Protein AF-A0A3S4H8L0-F1 (afdb_monomer_lite)

Radius of gyration: 15.82 Å; chains: 1; bounding box: 22×25×49 Å

Organism: Klebsiella pneumoniae (NCBI:txid573)

Sequence (45 aa):
MESNTLHRGRLIDHILLVVEDFEASKNFYTAVLSALEIPVITHRQ

Secondary structure (DSSP, 8-state):
--------S-S-S------S-HHHHHHHHHHHHHHTT--------

Foldseek 3Di:
DDDPDPPPDCPDPDDDDDDPDPVVVVVVVVVVCVVVVHDDDDDDD

Structure (mmCIF, N/CA/C/O backbone):
data_AF-A0A3S4H8L0-F1
#
_entry.id   AF-A0A3S4H8L0-F1
#
loop_
_atom_site.group_PDB
_atom_site.id
_atom_site.type_symbol
_atom_site.label_atom_id
_atom_site.label_alt_id
_atom_site.label_comp_id
_atom_site.label_asym_id
_atom_site.label_entity_id
_atom_site.label_seq_id
_atom_site.pdbx_PDB_ins_code
_atom_site.Cartn_x
_atom_site.Cartn_y
_atom_site.Cartn_z
_atom_site.occupancy
_atom_site.B_iso_or_equiv
_atom_site.auth_seq_id
_atom_site.auth_comp_id
_atom_site.auth_asym_id
_atom_site.auth_atom_id
_atom_site.pdbx_PDB_model_num
ATOM 1 N N . MET A 1 1 ? 9.430 -1.930 35.705 1.00 52.19 1 MET A N 1
ATOM 2 C CA . MET A 1 1 ? 9.518 -1.894 34.232 1.00 52.19 1 MET A CA 1
ATOM 3 C C . MET A 1 1 ? 8.422 -0.971 33.754 1.00 52.19 1 MET A C 1
ATOM 5 O O . MET A 1 1 ? 7.253 -1.294 33.923 1.00 52.19 1 MET A O 1
ATOM 9 N N . GLU A 1 2 ? 8.793 0.217 33.296 1.00 57.88 2 GLU A N 1
ATOM 10 C CA . GLU A 1 2 ? 7.840 1.208 32.802 1.00 57.88 2 GLU A CA 1
ATOM 11 C C . GLU A 1 2 ? 7.291 0.713 31.460 1.00 57.88 2 GLU A C 1
ATOM 13 O O . GLU A 1 2 ? 8.048 0.378 30.550 1.00 57.88 2 GLU A O 1
ATOM 18 N N . SER A 1 3 ? 5.971 0.557 31.370 1.00 62.16 3 SER A N 1
ATOM 19 C CA . SER A 1 3 ? 5.323 0.111 30.138 1.00 62.16 3 SER A CA 1
ATOM 20 C C . SER A 1 3 ? 5.332 1.273 29.149 1.00 62.16 3 SER A C 1
ATOM 22 O O . SER A 1 3 ? 4.631 2.256 29.373 1.00 62.16 3 SER A O 1
ATOM 24 N N . ASN A 1 4 ? 6.114 1.176 28.069 1.00 73.31 4 ASN A N 1
ATOM 25 C CA . ASN A 1 4 ? 6.034 2.131 26.963 1.00 73.31 4 ASN A CA 1
ATOM 26 C C . ASN A 1 4 ? 4.600 2.132 26.419 1.00 73.31 4 ASN A C 1
ATOM 28 O O . ASN A 1 4 ? 4.165 1.173 25.779 1.00 73.31 4 ASN A O 1
ATOM 32 N N . THR A 1 5 ? 3.853 3.202 26.686 1.00 71.88 5 THR A N 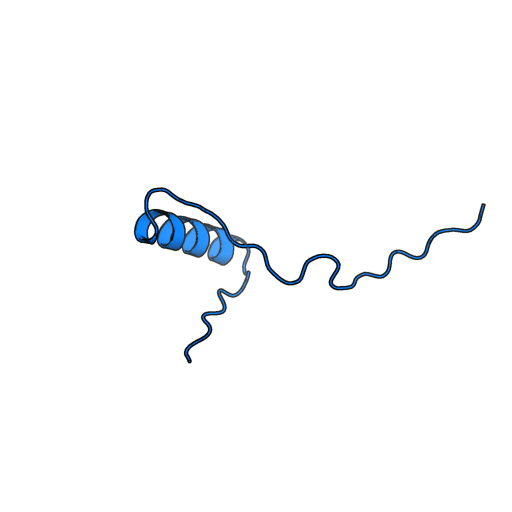1
ATOM 33 C CA . THR A 1 5 ? 2.540 3.432 26.089 1.00 71.88 5 THR A CA 1
ATOM 34 C C . THR A 1 5 ? 2.701 3.503 24.578 1.00 71.88 5 THR A C 1
ATOM 36 O O . THR A 1 5 ? 3.313 4.430 24.053 1.00 71.88 5 THR A O 1
ATOM 39 N N . LEU A 1 6 ? 2.169 2.509 23.863 1.00 71.38 6 LEU A N 1
ATOM 40 C CA . LEU A 1 6 ? 2.152 2.517 22.405 1.00 71.38 6 LEU A CA 1
ATOM 41 C C . LEU A 1 6 ? 1.256 3.666 21.935 1.00 71.38 6 LEU A C 1
ATOM 43 O O . LEU A 1 6 ? 0.028 3.563 21.939 1.00 71.38 6 LEU A O 1
ATOM 47 N N . HIS A 1 7 ? 1.877 4.773 21.534 1.00 70.00 7 HIS A N 1
ATOM 48 C CA . HIS A 1 7 ? 1.184 5.868 20.876 1.00 70.00 7 HIS A CA 1
ATOM 49 C C . HIS A 1 7 ? 0.731 5.370 19.504 1.00 70.00 7 HIS A C 1
ATOM 51 O O . HIS A 1 7 ? 1.529 5.242 18.578 1.00 70.00 7 HIS A O 1
ATOM 57 N N . ARG A 1 8 ? -0.559 5.044 19.386 1.00 66.19 8 ARG A N 1
ATOM 58 C CA . ARG A 1 8 ? -1.203 4.626 18.135 1.00 66.19 8 ARG A CA 1
ATOM 59 C C . ARG A 1 8 ? -1.354 5.852 17.218 1.00 66.19 8 ARG A C 1
ATOM 61 O O . ARG A 1 8 ? -2.447 6.375 17.040 1.00 66.19 8 ARG A O 1
ATOM 68 N N . GLY A 1 9 ? -0.226 6.364 16.730 1.00 75.50 9 GLY A N 1
ATOM 69 C CA . GLY A 1 9 ? -0.104 7.553 15.888 1.00 75.50 9 GLY A CA 1
ATOM 70 C C . GLY A 1 9 ? 0.828 7.325 14.693 1.00 75.50 9 GLY A C 1
ATOM 71 O O . GLY A 1 9 ? 1.495 6.296 14.605 1.00 75.50 9 GLY A O 1
ATOM 72 N N . ARG A 1 10 ? 0.830 8.296 13.768 1.00 70.31 10 ARG A N 1
ATOM 73 C CA . ARG A 1 10 ? 1.437 8.281 12.421 1.00 70.31 10 ARG A CA 1
ATOM 74 C C . ARG A 1 10 ? 2.963 8.140 12.413 1.00 70.31 10 ARG A C 1
ATOM 76 O O . ARG A 1 10 ? 3.675 9.082 12.085 1.00 70.31 10 ARG A O 1
ATOM 83 N N . LEU A 1 11 ? 3.468 6.960 12.760 1.00 83.25 11 LEU A N 1
ATOM 84 C CA 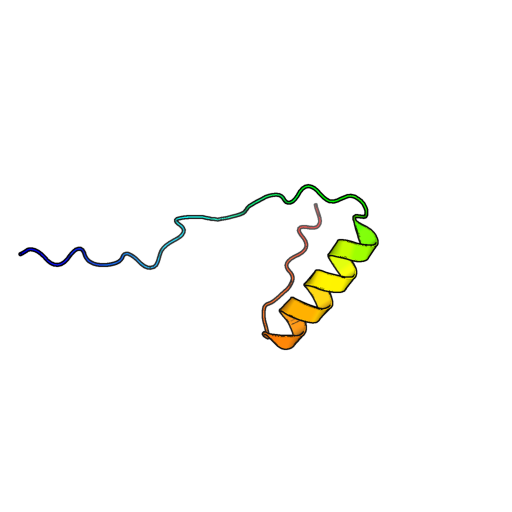. LEU A 1 11 ? 4.886 6.640 12.581 1.00 83.25 11 LEU A CA 1
ATOM 85 C C . LEU A 1 11 ? 5.275 6.697 11.098 1.00 83.25 11 LEU A C 1
ATOM 87 O O . LEU A 1 11 ? 6.362 7.141 10.747 1.00 83.25 11 LEU A O 1
ATOM 91 N N . ILE A 1 12 ? 4.355 6.265 10.240 1.00 82.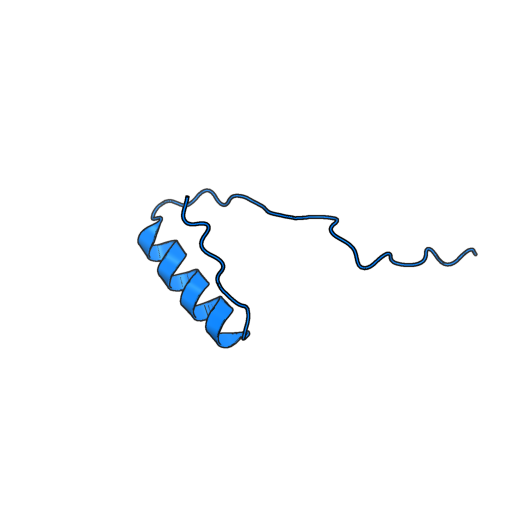50 12 ILE A N 1
ATOM 92 C CA . ILE A 1 12 ? 4.463 6.342 8.792 1.00 82.50 12 ILE A CA 1
ATOM 93 C C . ILE A 1 12 ? 3.148 6.933 8.303 1.00 82.50 12 ILE A C 1
ATOM 95 O O . ILE A 1 12 ? 2.079 6.403 8.599 1.00 82.50 12 ILE A O 1
ATOM 99 N N . ASP A 1 13 ? 3.240 8.063 7.613 1.00 85.56 13 ASP A N 1
ATOM 100 C CA . ASP A 1 13 ? 2.086 8.754 7.040 1.00 85.56 13 ASP A CA 1
ATOM 101 C C . ASP A 1 13 ? 1.850 8.251 5.609 1.00 85.56 13 ASP A C 1
ATOM 103 O O . ASP A 1 13 ? 0.749 7.821 5.288 1.00 85.56 13 ASP A O 1
ATOM 107 N N . HIS A 1 14 ? 2.908 8.186 4.790 1.00 87.62 14 HIS A N 1
ATOM 108 C CA . HIS A 1 14 ? 2.860 7.687 3.415 1.00 87.62 14 HIS A CA 1
ATOM 109 C C . HIS A 1 14 ? 4.200 7.060 3.007 1.00 87.62 14 HIS A C 1
ATOM 111 O O . HIS A 1 14 ? 5.257 7.450 3.504 1.00 87.62 14 HIS A O 1
ATOM 117 N N . ILE A 1 15 ? 4.157 6.117 2.064 1.00 89.81 15 ILE A N 1
ATOM 118 C CA . ILE A 1 15 ? 5.334 5.565 1.381 1.00 89.81 15 ILE A CA 1
ATOM 119 C C . ILE A 1 15 ? 5.103 5.591 -0.130 1.00 89.81 15 ILE A C 1
ATOM 121 O O . ILE A 1 15 ? 3.965 5.501 -0.588 1.00 89.81 15 ILE A O 1
ATOM 125 N N . LEU A 1 16 ? 6.184 5.695 -0.899 1.00 91.81 16 LEU A N 1
ATOM 126 C CA . LEU A 1 16 ? 6.153 5.544 -2.352 1.00 91.81 16 LEU A CA 1
ATOM 127 C C . LEU A 1 16 ? 6.626 4.140 -2.725 1.00 91.81 16 LEU A C 1
ATOM 129 O O . LEU A 1 16 ? 7.577 3.623 -2.138 1.00 91.81 16 LEU A O 1
ATOM 133 N N . LEU A 1 17 ? 5.971 3.543 -3.716 1.00 93.88 17 LEU A N 1
ATOM 134 C CA . LEU A 1 17 ? 6.344 2.249 -4.275 1.00 93.88 17 LEU A CA 1
ATOM 135 C C . LEU A 1 17 ? 6.919 2.464 -5.675 1.00 93.88 17 LEU A C 1
ATOM 137 O O . LEU A 1 17 ? 6.313 3.154 -6.493 1.00 93.88 17 LEU A O 1
ATOM 141 N N . VAL A 1 18 ? 8.078 1.866 -5.946 1.00 96.12 18 VAL A N 1
ATOM 142 C CA . VAL A 1 18 ? 8.653 1.804 -7.295 1.00 96.12 18 VAL A CA 1
ATOM 143 C C . VAL A 1 18 ? 8.183 0.505 -7.932 1.00 96.12 18 VAL A C 1
ATOM 145 O O . VAL A 1 18 ? 8.410 -0.570 -7.379 1.00 96.12 18 VAL A O 1
ATOM 148 N N . VAL A 1 19 ? 7.506 0.612 -9.072 1.00 96.50 19 VAL A N 1
ATOM 149 C CA . VAL A 1 19 ? 6.895 -0.517 -9.782 1.00 96.50 19 VAL A CA 1
ATOM 150 C C . VAL A 1 19 ? 7.248 -0.457 -11.263 1.00 96.50 19 VAL A C 1
ATOM 152 O O . VAL A 1 19 ? 7.493 0.624 -11.794 1.00 96.50 19 VAL A O 1
ATOM 155 N N . GLU A 1 20 ? 7.272 -1.615 -11.917 1.00 97.69 20 GLU A N 1
ATOM 156 C CA . GLU A 1 20 ? 7.519 -1.714 -13.361 1.00 97.69 20 GLU A CA 1
ATOM 157 C C . GLU A 1 20 ? 6.335 -1.170 -14.175 1.00 97.69 20 GLU A C 1
ATOM 159 O O . GLU A 1 20 ? 6.525 -0.348 -15.068 1.00 97.69 20 GLU A O 1
ATOM 164 N N . ASP A 1 21 ? 5.110 -1.570 -13.813 1.00 97.88 21 ASP A N 1
ATOM 165 C CA . ASP A 1 21 ? 3.867 -1.125 -14.447 1.00 97.88 21 ASP A CA 1
ATOM 166 C C . ASP A 1 21 ? 2.939 -0.487 -13.406 1.00 97.88 21 ASP A C 1
ATOM 168 O O . ASP A 1 21 ? 2.476 -1.125 -12.449 1.00 97.88 21 ASP A O 1
ATOM 172 N N . PHE A 1 22 ? 2.673 0.805 -13.598 1.00 95.44 22 PHE A N 1
ATOM 173 C CA . PHE A 1 22 ? 1.829 1.583 -12.704 1.00 95.44 22 PHE A CA 1
ATOM 174 C C . PHE A 1 22 ? 0.349 1.201 -12.796 1.00 95.44 22 PHE A C 1
ATOM 176 O O . PHE A 1 22 ? -0.310 1.107 -11.760 1.00 95.44 22 PHE A O 1
ATOM 183 N N . GLU A 1 23 ? -0.191 0.967 -13.993 1.00 96.88 23 GLU A N 1
ATOM 184 C CA . GLU A 1 23 ? -1.612 0.646 -14.153 1.00 96.88 23 GLU A CA 1
ATOM 185 C C . GLU A 1 23 ? -1.925 -0.747 -13.609 1.00 96.88 23 GLU A C 1
ATOM 187 O O . GLU A 1 23 ? -2.901 -0.915 -12.872 1.00 96.88 23 GLU A O 1
ATOM 192 N N . ALA A 1 24 ? -1.057 -1.727 -13.878 1.00 97.81 24 ALA A N 1
ATOM 193 C CA . ALA A 1 24 ? -1.183 -3.071 -13.322 1.00 97.81 24 ALA A CA 1
ATOM 194 C C . ALA A 1 24 ? -1.142 -3.047 -11.786 1.00 97.81 24 ALA A C 1
ATOM 196 O O . ALA A 1 24 ? -2.012 -3.621 -11.123 1.00 97.81 24 ALA A O 1
ATOM 197 N N . SER A 1 25 ? -0.181 -2.316 -11.212 1.00 97.25 25 SER A N 1
ATOM 198 C CA . SER A 1 25 ? -0.042 -2.176 -9.758 1.00 97.25 25 SER A CA 1
ATOM 199 C C . SER A 1 25 ? -1.238 -1.457 -9.137 1.00 97.25 25 SER A C 1
ATOM 201 O O . SER A 1 25 ? -1.772 -1.898 -8.119 1.00 97.25 25 SER A O 1
ATOM 203 N N . LYS A 1 26 ? -1.712 -0.375 -9.765 1.00 95.00 26 LYS A N 1
ATOM 204 C CA . LYS A 1 26 ? -2.893 0.368 -9.317 1.00 95.00 26 LYS A CA 1
ATOM 205 C C . LYS A 1 26 ? -4.131 -0.526 -9.288 1.00 95.00 26 LYS A C 1
ATOM 207 O O . LYS A 1 26 ? -4.857 -0.507 -8.293 1.00 95.00 26 LYS A O 1
ATOM 212 N N . ASN A 1 27 ? -4.359 -1.320 -10.334 1.00 96.81 27 ASN A N 1
ATOM 213 C CA . ASN A 1 27 ? -5.494 -2.242 -10.412 1.00 96.81 27 ASN A CA 1
ATOM 214 C C . ASN A 1 27 ? -5.416 -3.322 -9.326 1.00 96.81 27 ASN A C 1
ATOM 216 O O . ASN A 1 27 ? -6.399 -3.555 -8.619 1.00 96.81 27 ASN A O 1
ATOM 220 N N . PHE A 1 28 ? -4.236 -3.919 -9.140 1.00 96.56 28 PHE A N 1
ATOM 221 C CA . PHE A 1 28 ? -3.990 -4.911 -8.096 1.00 96.56 28 PHE A CA 1
ATOM 222 C C . PHE A 1 28 ? -4.269 -4.352 -6.693 1.00 96.56 28 PHE A C 1
ATOM 224 O O . PHE A 1 28 ? -5.091 -4.901 -5.958 1.00 96.56 28 PHE A O 1
ATOM 231 N N . TYR A 1 29 ? -3.642 -3.229 -6.329 1.00 96.06 29 TYR A N 1
ATOM 232 C CA . TYR A 1 29 ? -3.818 -2.646 -4.998 1.00 96.06 29 TYR A CA 1
ATOM 233 C C . TYR A 1 29 ? -5.233 -2.112 -4.774 1.00 96.06 29 TYR A C 1
ATOM 235 O O . TYR A 1 29 ? -5.743 -2.228 -3.665 1.00 96.06 29 TYR A O 1
ATOM 243 N N . THR A 1 30 ? -5.911 -1.603 -5.806 1.00 95.69 30 THR A N 1
ATOM 244 C CA . THR A 1 30 ? -7.324 -1.202 -5.688 1.00 95.69 30 THR A CA 1
ATOM 245 C C . THR A 1 30 ? -8.206 -2.397 -5.322 1.00 95.69 30 THR A C 1
ATOM 247 O O . THR A 1 30 ? -9.019 -2.294 -4.405 1.00 95.69 30 THR A O 1
ATOM 250 N N . ALA A 1 31 ? -8.018 -3.545 -5.981 1.00 97.69 31 ALA A N 1
ATOM 251 C CA . ALA A 1 31 ? -8.777 -4.758 -5.679 1.00 97.69 31 ALA A CA 1
ATOM 252 C C . ALA A 1 31 ? -8.496 -5.280 -4.258 1.00 97.69 31 ALA A C 1
ATOM 254 O O . ALA A 1 31 ? -9.431 -5.590 -3.520 1.00 97.69 31 ALA A O 1
ATOM 255 N N . VAL A 1 32 ? -7.222 -5.324 -3.850 1.00 97.69 32 VAL A N 1
ATOM 256 C CA . VAL A 1 32 ? -6.817 -5.773 -2.506 1.00 97.69 32 VAL A CA 1
ATOM 257 C C . VAL A 1 32 ? -7.378 -4.858 -1.419 1.00 97.69 32 VAL A C 1
ATOM 259 O O . VAL A 1 32 ? -7.975 -5.342 -0.461 1.00 97.69 32 VAL A O 1
ATOM 262 N N . LEU A 1 33 ? -7.224 -3.540 -1.563 1.00 96.50 33 LEU A N 1
ATOM 263 C CA . LEU A 1 33 ? -7.713 -2.579 -0.574 1.00 96.50 33 LEU A CA 1
ATOM 264 C C . LEU A 1 33 ? -9.242 -2.592 -0.489 1.00 96.50 33 LEU A C 1
ATOM 266 O O . LEU A 1 33 ? -9.779 -2.528 0.612 1.00 96.50 33 LEU A O 1
ATOM 270 N N . SER A 1 34 ? -9.938 -2.778 -1.616 1.00 96.94 3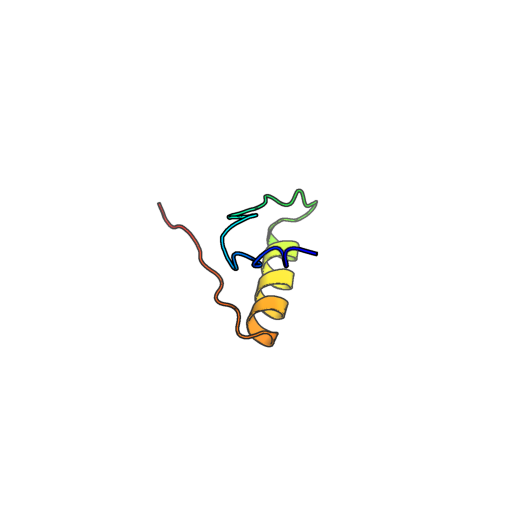4 SER A N 1
ATOM 271 C CA . SER A 1 34 ? -11.393 -2.958 -1.623 1.00 96.94 34 SER A CA 1
ATOM 272 C C . SER A 1 34 ? -11.830 -4.202 -0.849 1.00 96.94 34 SER A C 1
ATOM 274 O O . SER A 1 34 ? -12.830 -4.140 -0.140 1.00 96.94 34 SER A O 1
ATOM 276 N N . ALA A 1 35 ? -11.104 -5.318 -0.962 1.00 97.94 35 ALA A N 1
ATOM 277 C CA . ALA A 1 35 ? -11.407 -6.542 -0.217 1.00 97.94 35 ALA A CA 1
ATOM 278 C C . ALA A 1 35 ? -11.175 -6.393 1.297 1.00 97.94 35 ALA A C 1
ATOM 280 O O . ALA A 1 35 ? -11.771 -7.120 2.085 1.00 97.94 35 ALA A O 1
ATOM 281 N N . LEU A 1 36 ? -10.316 -5.452 1.694 1.00 97.81 36 LEU A N 1
ATOM 282 C CA . LEU A 1 36 ? -10.026 -5.109 3.087 1.00 97.81 36 LEU A CA 1
ATOM 283 C C . LEU A 1 36 ? -10.864 -3.930 3.603 1.00 97.81 36 LEU A C 1
ATOM 285 O O . LEU A 1 36 ? -10.633 -3.474 4.719 1.00 97.81 36 LEU A O 1
ATOM 289 N N . GLU A 1 37 ? -11.790 -3.415 2.789 1.00 96.62 37 GLU A N 1
ATOM 290 C CA . GLU A 1 37 ? -12.613 -2.242 3.104 1.00 96.6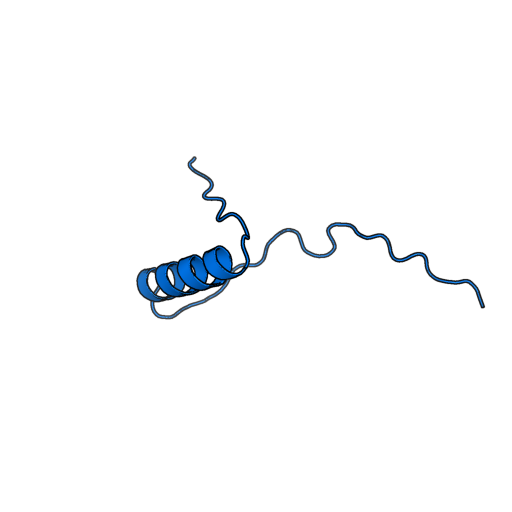2 37 GLU A CA 1
ATOM 291 C C . GLU A 1 37 ? -11.778 -0.980 3.423 1.00 96.62 37 GLU A C 1
ATOM 293 O O . GLU A 1 37 ? -12.201 -0.093 4.165 1.00 96.62 37 GLU A O 1
ATOM 298 N N . ILE A 1 38 ? -10.579 -0.874 2.838 1.00 94.56 38 ILE A N 1
ATOM 299 C CA . ILE A 1 38 ? -9.681 0.275 2.997 1.00 94.56 38 ILE A CA 1
ATOM 300 C C . ILE A 1 38 ? -9.940 1.281 1.862 1.00 94.56 38 ILE A C 1
ATOM 302 O O . ILE A 1 38 ? -9.849 0.917 0.685 1.00 94.56 38 ILE A O 1
ATOM 306 N N . PRO A 1 39 ? -10.222 2.562 2.168 1.00 90.88 39 PRO A N 1
ATOM 307 C CA . PRO A 1 39 ? -10.500 3.563 1.146 1.00 90.88 39 PRO A CA 1
ATOM 308 C C . PRO A 1 39 ? -9.247 3.910 0.335 1.00 90.88 39 PRO A C 1
ATOM 310 O O . PRO A 1 39 ? -8.189 4.219 0.885 1.00 90.88 39 PRO A O 1
ATOM 313 N N . VAL A 1 40 ? -9.388 3.942 -0.991 1.00 89.75 40 VAL A N 1
ATOM 314 C CA . VAL A 1 40 ? -8.345 4.442 -1.895 1.00 89.75 40 VAL A CA 1
ATOM 315 C C . VAL A 1 40 ? -8.498 5.953 -2.035 1.00 89.75 40 VAL A C 1
ATOM 317 O O . VAL A 1 40 ? -9.435 6.440 -2.670 1.00 89.75 40 VAL A O 1
ATOM 320 N N . ILE A 1 41 ? -7.569 6.707 -1.449 1.00 85.19 41 ILE A N 1
ATOM 321 C CA . ILE A 1 41 ? -7.571 8.171 -1.511 1.00 85.19 41 ILE A CA 1
ATOM 322 C C . ILE A 1 41 ? -6.710 8.612 -2.695 1.00 85.19 41 ILE A C 1
ATOM 324 O O . ILE A 1 41 ? -5.499 8.414 -2.710 1.00 85.19 41 ILE A O 1
ATOM 328 N N . THR A 1 42 ? -7.336 9.216 -3.705 1.00 78.06 42 THR A N 1
ATOM 329 C CA . THR A 1 42 ? -6.619 9.902 -4.786 1.00 78.06 42 THR A CA 1
ATOM 330 C C . THR A 1 42 ? -6.580 11.388 -4.468 1.00 78.06 42 THR A C 1
ATOM 332 O O . THR A 1 42 ? -7.625 12.037 -4.438 1.00 78.06 42 THR A O 1
ATOM 335 N N . HIS A 1 43 ? -5.386 11.947 -4.271 1.00 68.19 43 HIS A N 1
ATOM 336 C CA . HIS A 1 43 ? -5.224 13.396 -4.284 1.00 68.19 43 HIS A CA 1
ATOM 337 C C . HIS A 1 43 ? -5.390 13.883 -5.729 1.00 68.19 43 HIS A C 1
ATOM 339 O O . HIS A 1 43 ? -4.488 13.735 -6.549 1.00 68.19 43 HIS A O 1
ATOM 345 N N .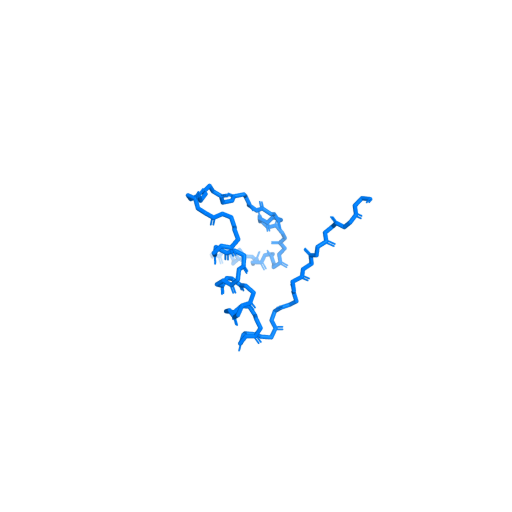 ARG A 1 44 ? -6.560 14.442 -6.059 1.00 56.78 44 ARG A N 1
ATOM 346 C CA . ARG A 1 44 ? -6.661 15.362 -7.195 1.00 56.78 44 ARG A CA 1
ATOM 347 C C . ARG A 1 44 ? -6.112 16.708 -6.735 1.00 56.78 44 ARG A C 1
ATOM 349 O O . ARG A 1 44 ? -6.603 17.246 -5.743 1.00 56.78 44 ARG A O 1
ATOM 356 N N . GLN A 1 45 ? -5.075 17.189 -7.411 1.00 49.34 45 GLN A N 1
ATOM 357 C CA . GLN A 1 45 ? -4.742 18.612 -7.418 1.00 49.34 45 GLN A CA 1
ATOM 358 C C . GLN A 1 45 ? -5.671 19.336 -8.389 1.00 49.34 45 GLN A C 1
ATOM 360 O O . GLN A 1 45 ? -6.063 18.699 -9.396 1.00 49.34 45 GLN A O 1
#

pLDDT: mean 85.22, std 14.33, range [49.34, 97.94]

InterPro domains:
  IPR004360 Glyoxalase/fosfomycin resistance/dioxygenase domain [PF00903] (12-33)
  IPR029068 Glyoxalase/Bleomycin resistance protein/Dihydroxybiphenyl dioxygenase [G3DSA:3.10.180.10] (5-45)
  IPR029068 Glyoxalase/Bleomycin resistance protein/Dihydroxybiphenyl dioxygenase [SSF54593] (12-39)